Protein AF-A0A9X9PYX2-F1 (afdb_monomer_lite)

pLDDT: mean 95.22, std 3.31, range [71.56, 97.75]

Radius of gyration: 16.14 Å; chains: 1; bounding box: 37×25×52 Å

Sequence (101 aa):
MVEKRMLMKFLTFCMEYEKHPDQYKAYEEITFSEYLKTQKLTPSLQYFVLHSIAMTSEKASNTIDGLKATKNFLHCLGRYGNTPFLFPLYGQGELPQCFCR

InterPro domains:
  IPR001738 Rab protein geranylgeranyltransferase component A [PR00893] (6-24)
  IPR001738 Rab protein geranylgeranyltransferase component A [PR00893] 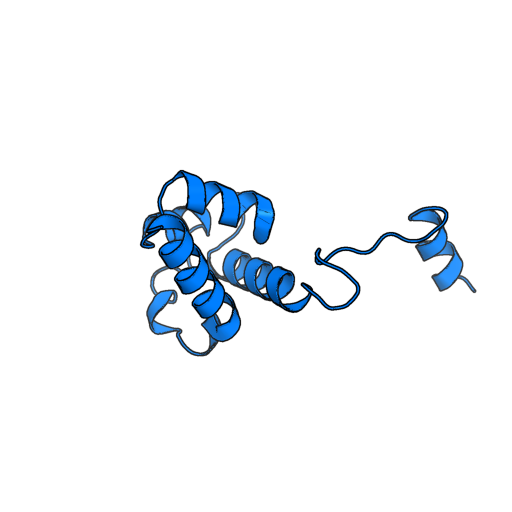(63-79)
  IPR018203 GDP dissociation inhibitor [PF00996] (1-101)
  IPR018203 GDP dissociation inhibitor [PR00891] (3-18)
  IPR018203 GDP dissociation inhibitor [PR00891] (73-90)
  IPR018203 GDP dissociation inhibitor [PR00891] (91-101)
  IPR018203 GDP dissociation inhibitor [PTHR11787] (1-101)
  IPR036188 FAD/NAD(P)-binding domain superfamily [SSF51905] (1-101)

Secondary structure (DSSP, 8-state):
-HHHHHHHHHHHHHHTGGG-GGGTGGGTTSBHHHHHHHSS--HHHHHHIIIIII---TTT-BHHHHHHHHHHHHHHTTSSSSSS----TT-TTHHHHHHH-

Organism: Gulo gulo (NCBI:txid48420)

Foldseek 3Di:
DVQVVQLVVVLVCLLVVVVPCVLPVVQQPDFLLVSLVVGPHDPVSSVCLPCVQLVDDRHPHGNVSSSVSNNLQVVQAPPVDRGSDDADVVGPVVVVVVVVD

Structure (mmCIF, N/CA/C/O backbone):
data_AF-A0A9X9PYX2-F1
#
_entry.id   AF-A0A9X9PYX2-F1
#
loop_
_atom_site.group_PDB
_atom_site.id
_atom_site.type_symbol
_atom_site.label_atom_id
_atom_site.label_alt_id
_atom_site.label_comp_id
_atom_site.label_asym_id
_atom_site.label_entity_id
_atom_site.label_seq_id
_atom_site.pdbx_PDB_ins_code
_atom_site.Cartn_x
_atom_site.Cartn_y
_atom_site.Cartn_z
_atom_site.occupancy
_atom_site.B_iso_or_equiv
_atom_site.auth_seq_id
_atom_site.auth_comp_id
_atom_site.auth_asym_id
_atom_site.auth_atom_id
_atom_site.pdbx_PDB_model_num
ATOM 1 N N . MET A 1 1 ? 7.089 -6.573 19.186 1.00 71.56 1 MET A N 1
ATOM 2 C CA . MET A 1 1 ? 6.337 -7.811 18.835 1.00 71.56 1 MET A CA 1
ATOM 3 C C . MET A 1 1 ? 4.850 -7.585 18.546 1.00 71.56 1 MET A C 1
ATOM 5 O O . MET A 1 1 ? 4.315 -8.328 17.731 1.00 71.56 1 MET A O 1
ATOM 9 N N . VAL A 1 2 ? 4.173 -6.635 19.206 1.00 90.00 2 VAL A N 1
ATOM 10 C CA . VAL A 1 2 ? 2.721 -6.408 19.041 1.00 90.00 2 VAL A CA 1
ATOM 11 C C . VAL A 1 2 ? 2.389 -5.745 17.701 1.00 90.00 2 VAL A C 1
ATOM 13 O O . VAL A 1 2 ? 1.586 -6.287 16.950 1.00 90.00 2 VAL A O 1
ATOM 16 N N . GLU A 1 3 ? 3.080 -4.660 17.341 1.00 90.56 3 GLU A N 1
ATOM 17 C CA . GLU A 1 3 ? 2.844 -3.942 16.077 1.00 90.56 3 GLU A CA 1
ATOM 18 C C . GLU A 1 3 ? 3.041 -4.823 14.836 1.00 90.56 3 GLU A C 1
ATOM 20 O O . GLU A 1 3 ? 2.209 -4.822 13.937 1.00 90.56 3 GLU A O 1
ATOM 25 N N . LYS A 1 4 ? 4.075 -5.677 14.822 1.00 92.31 4 LYS A N 1
ATOM 26 C CA . LYS A 1 4 ? 4.285 -6.651 13.736 1.00 92.31 4 LYS A CA 1
ATOM 27 C C . LYS A 1 4 ? 3.086 -7.593 13.568 1.00 92.31 4 LYS A C 1
ATOM 29 O O . LYS A 1 4 ? 2.700 -7.894 12.446 1.00 92.31 4 LYS A O 1
ATOM 34 N N . ARG A 1 5 ? 2.485 -8.057 14.671 1.00 94.25 5 ARG A N 1
ATOM 35 C CA . ARG A 1 5 ? 1.291 -8.918 14.626 1.00 94.25 5 ARG A CA 1
ATOM 36 C C . ARG A 1 5 ? 0.061 -8.155 14.137 1.00 94.25 5 ARG A C 1
ATOM 38 O O . ARG A 1 5 ? -0.705 -8.711 13.360 1.00 94.25 5 ARG A O 1
ATOM 45 N N . MET A 1 6 ? -0.109 -6.903 14.566 1.00 95.12 6 MET A N 1
ATOM 46 C CA . MET A 1 6 ? -1.190 -6.024 14.101 1.00 95.12 6 MET A CA 1
ATOM 47 C C . MET A 1 6 ? -1.102 -5.795 12.593 1.00 95.12 6 MET A C 1
ATOM 49 O O . MET A 1 6 ? -2.084 -6.013 11.889 1.00 95.12 6 MET A O 1
ATOM 53 N N . LEU A 1 7 ? 0.092 -5.446 12.105 1.00 95.88 7 LEU A N 1
ATOM 54 C CA . LEU A 1 7 ? 0.345 -5.237 10.687 1.00 95.88 7 LEU A CA 1
ATOM 55 C C . LEU A 1 7 ? 0.061 -6.506 9.886 1.00 95.88 7 LEU A C 1
ATOM 57 O O . LEU A 1 7 ? -0.749 -6.466 8.971 1.00 95.88 7 LEU A O 1
ATOM 61 N N . MET A 1 8 ? 0.659 -7.645 10.256 1.00 96.31 8 MET A N 1
ATOM 62 C CA . MET A 1 8 ? 0.434 -8.895 9.523 1.00 96.31 8 MET A CA 1
ATOM 63 C C . MET A 1 8 ? -1.043 -9.290 9.503 1.00 96.31 8 MET A C 1
ATOM 65 O O . MET A 1 8 ? -1.545 -9.667 8.453 1.00 96.31 8 MET A O 1
ATOM 69 N N . LYS A 1 9 ? -1.762 -9.137 10.624 1.00 96.31 9 LYS A N 1
ATOM 70 C CA . LYS A 1 9 ? -3.204 -9.404 10.680 1.00 96.31 9 LYS A CA 1
ATOM 71 C C . LYS A 1 9 ? -3.984 -8.518 9.705 1.00 96.31 9 LYS A C 1
ATOM 73 O O . LYS A 1 9 ? -4.860 -9.019 9.007 1.00 96.31 9 LYS A O 1
ATOM 78 N N . PHE A 1 10 ? -3.671 -7.224 9.665 1.00 97.25 10 PHE A N 1
ATOM 79 C CA . PHE A 1 10 ? -4.331 -6.286 8.763 1.00 97.25 10 PHE A CA 1
ATOM 80 C C . PHE A 1 10 ? -4.006 -6.581 7.291 1.00 97.25 10 PHE A C 1
ATOM 82 O O . PHE A 1 10 ? -4.915 -6.642 6.475 1.00 97.25 10 PHE A O 1
ATOM 89 N N . LEU A 1 11 ? -2.742 -6.857 6.953 1.00 96.88 11 LEU A N 1
ATOM 90 C CA . LEU A 1 11 ? -2.341 -7.189 5.580 1.00 96.88 11 LEU A CA 1
ATOM 91 C C . LEU A 1 11 ? -2.968 -8.502 5.089 1.00 96.88 11 LEU A C 1
ATOM 93 O O . LEU A 1 11 ? -3.402 -8.573 3.940 1.00 96.88 11 LEU A O 1
ATOM 97 N N . THR A 1 12 ? -3.072 -9.522 5.949 1.00 96.38 12 THR A N 1
ATOM 98 C CA . THR A 1 12 ? -3.800 -10.759 5.622 1.00 96.38 12 THR A CA 1
ATOM 99 C C . THR A 1 12 ? -5.272 -10.470 5.336 1.00 96.38 12 THR A C 1
ATOM 101 O O . THR A 1 12 ? -5.804 -10.978 4.355 1.00 96.38 12 THR A O 1
ATOM 104 N N . PHE A 1 13 ? -5.913 -9.610 6.135 1.00 97.00 13 PHE A N 1
ATOM 105 C CA . PHE A 1 13 ? -7.269 -9.147 5.842 1.00 97.00 13 PHE A CA 1
ATOM 106 C C . PHE A 1 13 ? -7.340 -8.423 4.489 1.00 97.00 13 PHE A C 1
ATOM 108 O O . PHE A 1 13 ? -8.193 -8.761 3.677 1.00 97.00 13 PHE A O 1
ATOM 115 N N . CYS A 1 14 ? -6.426 -7.492 4.194 1.00 97.19 14 CYS A N 1
ATOM 116 C CA . CYS A 1 14 ? -6.425 -6.757 2.925 1.00 97.19 14 CYS A CA 1
ATOM 117 C C . CYS A 1 14 ? -6.284 -7.665 1.695 1.00 97.19 14 CYS A C 1
ATOM 119 O O . CYS A 1 14 ? -6.871 -7.367 0.659 1.00 97.19 14 CYS A O 1
ATOM 121 N N . MET A 1 15 ? -5.551 -8.779 1.789 1.00 96.38 15 MET A N 1
ATOM 122 C CA . MET A 1 15 ? -5.454 -9.751 0.688 1.00 96.38 15 MET A CA 1
ATOM 123 C C . MET A 1 15 ? -6.806 -10.378 0.327 1.00 96.38 15 MET A C 1
ATOM 125 O O . MET A 1 15 ? -7.052 -10.694 -0.838 1.00 96.38 15 MET A O 1
ATOM 129 N N . GLU A 1 16 ? -7.692 -10.523 1.311 1.00 96.12 16 GLU A N 1
ATOM 130 C CA . GLU A 1 16 ? -8.979 -11.208 1.185 1.00 96.12 16 GLU A CA 1
ATOM 131 C C . GLU A 1 16 ? -10.171 -10.315 1.561 1.00 96.12 16 GLU A C 1
ATOM 133 O O . GLU A 1 16 ? -11.238 -10.829 1.888 1.00 96.12 16 GLU A O 1
ATOM 138 N N . TYR A 1 17 ? -10.018 -8.985 1.502 1.00 96.56 17 TYR A N 1
ATOM 139 C CA . TYR A 1 17 ? -11.008 -8.048 2.053 1.00 96.56 17 TYR A CA 1
ATOM 140 C C . TYR A 1 17 ? -12.408 -8.252 1.451 1.00 96.56 17 TYR A C 1
ATOM 142 O O . TYR A 1 17 ? -13.396 -8.203 2.172 1.00 96.56 17 TYR A O 1
ATOM 150 N N . GLU A 1 18 ? -12.496 -8.602 0.164 1.00 95.31 18 GLU A N 1
ATOM 151 C CA . GLU A 1 18 ? -13.744 -8.922 -0.551 1.00 95.31 18 GLU A CA 1
ATOM 152 C C . GLU A 1 18 ? -14.548 -10.072 0.087 1.00 95.31 18 GLU A C 1
ATOM 154 O O . GLU A 1 18 ? -15.772 -10.106 -0.032 1.00 95.31 18 GLU A O 1
ATOM 159 N N . LYS A 1 19 ? -13.883 -11.004 0.788 1.00 96.06 19 LYS A N 1
ATOM 160 C CA . LYS A 1 19 ? -14.529 -12.107 1.522 1.00 96.06 19 LYS A CA 1
ATOM 161 C C . LYS A 1 19 ? -15.077 -11.675 2.887 1.00 96.06 19 LYS A C 1
ATOM 163 O O . LYS A 1 19 ? -15.829 -12.431 3.497 1.00 96.06 19 LYS A O 1
ATOM 168 N N . HIS A 1 20 ? -14.734 -10.471 3.350 1.00 94.56 20 HIS A N 1
ATOM 169 C CA . HIS A 1 20 ? -15.109 -9.930 4.658 1.00 94.56 20 HIS A CA 1
ATOM 170 C C . HIS A 1 20 ? -15.776 -8.547 4.564 1.00 94.56 20 HIS A C 1
ATOM 172 O O . HIS A 1 20 ? -15.259 -7.566 5.116 1.00 94.56 20 HIS A O 1
ATOM 178 N N . PRO A 1 21 ? -16.932 -8.423 3.878 1.00 94.56 21 PRO A N 1
ATOM 179 C CA . PRO A 1 21 ? -17.589 -7.131 3.716 1.00 94.56 21 PRO A CA 1
ATOM 180 C C . PRO A 1 21 ? -18.055 -6.517 5.041 1.00 94.56 21 PRO A C 1
ATOM 182 O O . PRO A 1 21 ? -18.129 -5.301 5.172 1.00 94.56 21 PRO A O 1
ATOM 185 N N . ASP A 1 22 ? -18.331 -7.349 6.042 1.00 94.00 22 ASP A N 1
ATOM 186 C CA . ASP A 1 22 ? -18.705 -6.956 7.402 1.00 94.00 22 ASP A CA 1
ATOM 187 C C . ASP A 1 22 ? -17.666 -6.051 8.089 1.00 94.00 22 ASP A C 1
ATOM 189 O O . ASP A 1 22 ? -18.027 -5.261 8.958 1.00 94.00 22 ASP A O 1
ATOM 193 N N . GLN A 1 23 ? -16.396 -6.108 7.673 1.00 92.12 23 GLN A N 1
ATOM 194 C CA . GLN A 1 23 ? -15.310 -5.356 8.312 1.00 92.12 23 GLN A CA 1
ATOM 195 C C . GLN A 1 23 ? -15.102 -3.941 7.757 1.00 92.12 23 GLN A C 1
ATOM 197 O O . GLN A 1 23 ? -14.444 -3.129 8.411 1.00 92.12 23 GLN A O 1
ATOM 202 N N . TYR A 1 24 ? -15.616 -3.634 6.562 1.00 94.50 24 TYR A N 1
ATOM 203 C CA . TYR A 1 24 ? -15.389 -2.332 5.918 1.00 94.50 24 TYR A CA 1
ATOM 204 C C . TYR A 1 24 ? -16.640 -1.691 5.308 1.00 94.50 24 TYR A C 1
ATOM 206 O O . TYR A 1 24 ? -16.618 -0.483 5.090 1.00 94.50 24 TYR A O 1
ATOM 214 N N . LYS A 1 25 ? -17.742 -2.430 5.093 1.00 93.50 25 LYS A N 1
ATOM 215 C CA . LYS A 1 25 ? -18.974 -1.891 4.479 1.00 93.50 25 LYS A CA 1
ATOM 216 C C . LYS A 1 25 ? -19.534 -0.661 5.189 1.00 93.50 25 LYS A C 1
ATOM 218 O O . LYS A 1 25 ? -20.019 0.256 4.543 1.00 93.50 25 LYS A O 1
ATOM 223 N N . ALA A 1 26 ? -19.443 -0.615 6.518 1.00 94.44 26 ALA A N 1
ATOM 224 C CA . ALA A 1 26 ? -19.899 0.533 7.308 1.00 94.44 26 ALA A CA 1
ATOM 225 C C . ALA A 1 26 ? -19.068 1.814 7.078 1.00 94.44 26 ALA A C 1
ATOM 227 O O . ALA A 1 26 ? -19.448 2.885 7.541 1.00 94.44 26 ALA A O 1
ATOM 228 N N . TYR A 1 27 ? -17.933 1.698 6.388 1.00 94.56 27 TYR A N 1
ATOM 229 C CA . TYR A 1 27 ? -16.929 2.738 6.202 1.00 94.56 27 TYR A CA 1
ATOM 230 C C . TYR A 1 27 ? -16.646 3.020 4.716 1.00 94.56 27 TYR A C 1
ATOM 232 O O . TYR A 1 27 ? -15.630 3.632 4.397 1.00 94.56 27 TYR A O 1
ATOM 240 N N . GLU A 1 28 ? -17.498 2.571 3.788 1.00 91.94 28 GLU A N 1
ATOM 241 C CA . GLU A 1 28 ? -17.268 2.763 2.344 1.00 91.94 28 GLU A CA 1
ATOM 242 C C . GLU A 1 28 ? -17.222 4.245 1.947 1.00 91.94 28 GLU A C 1
ATOM 244 O O . G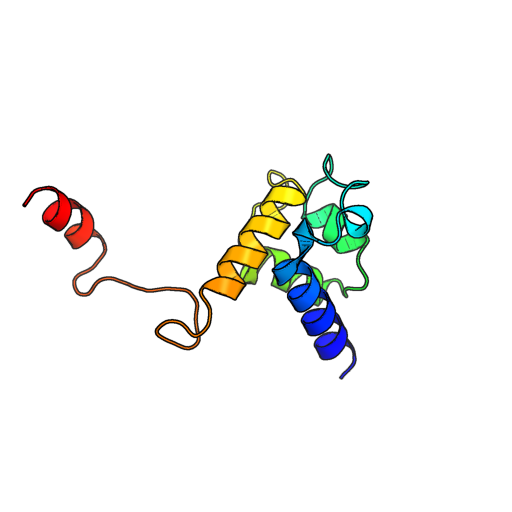LU A 1 28 ? -16.367 4.636 1.156 1.00 91.94 28 GLU A O 1
ATOM 249 N N . GLU A 1 29 ? -18.068 5.066 2.569 1.00 89.94 29 GLU A N 1
ATOM 250 C CA . GLU A 1 29 ? -18.217 6.497 2.267 1.00 89.94 29 GLU A CA 1
ATOM 251 C C . GLU A 1 29 ? -17.174 7.399 2.950 1.00 89.94 29 GLU A C 1
ATOM 253 O O . GLU A 1 29 ? -17.152 8.606 2.713 1.00 89.94 29 GLU A O 1
ATOM 258 N N . ILE A 1 30 ? -16.317 6.844 3.814 1.00 95.19 30 ILE A N 1
ATOM 259 C CA . ILE A 1 30 ? -15.258 7.612 4.484 1.00 95.19 30 ILE A CA 1
ATOM 260 C C . ILE A 1 30 ? -13.908 7.420 3.797 1.00 95.19 30 ILE A C 1
ATOM 262 O O . ILE A 1 30 ? -13.704 6.524 2.970 1.00 95.19 30 ILE A O 1
ATOM 266 N N . THR A 1 31 ? -12.954 8.276 4.155 1.00 97.00 31 THR A N 1
ATOM 267 C CA . THR A 1 31 ? -11.595 8.175 3.621 1.00 97.00 31 THR A CA 1
ATOM 268 C C . THR A 1 31 ? -10.878 6.939 4.159 1.00 97.00 31 THR A C 1
ATOM 270 O O . THR A 1 31 ? -11.087 6.514 5.299 1.00 97.00 31 THR A O 1
ATOM 273 N N . PHE A 1 32 ? -9.945 6.394 3.375 1.00 97.19 32 PHE A N 1
ATOM 274 C CA . PHE A 1 32 ? -9.126 5.270 3.832 1.00 97.19 32 PHE A CA 1
ATOM 275 C C . PHE A 1 32 ? -8.309 5.621 5.086 1.00 97.19 32 PHE A C 1
ATOM 277 O O . PHE A 1 32 ? -8.133 4.778 5.961 1.00 97.19 32 PHE A O 1
ATOM 284 N N . SER A 1 33 ? -7.865 6.876 5.222 1.00 96.44 33 SER A N 1
ATOM 285 C CA . SER A 1 33 ? -7.186 7.364 6.432 1.00 96.44 33 SER A CA 1
ATOM 286 C C . SER A 1 33 ? -8.073 7.267 7.673 1.00 96.44 33 SER A C 1
ATOM 288 O O . SER A 1 33 ? -7.640 6.776 8.716 1.00 96.44 33 SER A O 1
ATOM 290 N N . GLU A 1 34 ? -9.333 7.690 7.569 1.00 96.25 34 GLU A N 1
ATOM 291 C CA . GLU A 1 34 ? -10.294 7.586 8.669 1.00 96.25 34 GLU A CA 1
ATOM 292 C C . GLU A 1 34 ? -10.639 6.132 8.980 1.00 96.25 34 GLU A C 1
ATOM 294 O O . GLU A 1 34 ? -10.683 5.758 10.151 1.00 96.25 34 GLU A O 1
ATOM 299 N N . TYR A 1 35 ? -10.784 5.287 7.958 1.00 96.88 35 TYR A N 1
ATOM 300 C CA . TYR A 1 35 ? -10.961 3.852 8.153 1.00 96.88 35 TYR A CA 1
ATOM 301 C C . TYR A 1 35 ? -9.781 3.224 8.904 1.00 96.88 35 TYR A C 1
ATOM 303 O O . TYR A 1 35 ? -9.988 2.488 9.865 1.00 96.88 35 TYR A O 1
ATOM 311 N N . LEU A 1 36 ? -8.534 3.551 8.553 1.00 96.56 36 LEU A N 1
ATOM 312 C CA . LEU A 1 36 ? -7.357 3.029 9.256 1.00 96.56 36 LEU A CA 1
ATOM 313 C C . LEU A 1 36 ? -7.332 3.419 10.743 1.00 96.56 36 LEU A C 1
ATOM 315 O O . LEU A 1 36 ? -6.822 2.647 11.558 1.00 96.56 36 LEU A O 1
ATOM 319 N N . LYS A 1 37 ? -7.920 4.566 11.112 1.00 95.81 37 LYS A N 1
ATOM 320 C CA . LYS A 1 37 ? -8.061 5.001 12.513 1.00 95.81 37 LYS A CA 1
ATOM 321 C C . LYS A 1 37 ? -9.074 4.167 13.300 1.00 95.81 37 LYS A C 1
ATOM 323 O O . LYS A 1 37 ? -8.938 4.070 14.518 1.00 95.81 37 LYS A O 1
ATOM 328 N N . THR A 1 38 ? -10.060 3.549 12.642 1.00 94.94 38 THR A N 1
ATOM 329 C CA . THR A 1 38 ? -11.010 2.626 13.298 1.00 94.94 38 THR A CA 1
ATOM 330 C C . THR A 1 38 ? -10.428 1.223 13.484 1.00 94.94 38 THR A C 1
ATOM 332 O O . THR A 1 38 ? -10.929 0.435 14.288 1.00 94.94 38 THR A O 1
ATOM 335 N N . GLN A 1 39 ? -9.337 0.910 12.780 1.00 94.50 39 GLN A N 1
ATOM 336 C CA . GLN A 1 39 ? -8.651 -0.372 12.875 1.00 94.50 39 GLN A CA 1
ATOM 337 C C . GLN A 1 39 ? -7.728 -0.457 14.092 1.00 94.50 39 GLN A C 1
ATOM 339 O O . GLN A 1 39 ? -7.271 0.535 14.658 1.00 94.50 39 GLN A O 1
ATOM 344 N N . LYS A 1 40 ? -7.388 -1.692 14.483 1.00 93.19 40 LYS A N 1
ATOM 345 C CA . LYS A 1 40 ? -6.446 -1.981 15.581 1.00 93.19 40 LYS A CA 1
ATOM 346 C C . LYS A 1 40 ? -4.986 -1.770 15.150 1.00 93.19 40 LYS A C 1
ATOM 348 O O . LYS A 1 40 ? -4.180 -2.699 15.215 1.00 93.19 40 LYS A O 1
ATOM 353 N N . LEU A 1 41 ? -4.667 -0.562 14.692 1.00 95.50 41 LEU A N 1
ATOM 354 C CA . LEU A 1 41 ? -3.350 -0.132 14.222 1.00 95.50 41 LEU A CA 1
ATOM 355 C C . LEU A 1 41 ? -2.877 1.082 15.028 1.00 95.50 41 LEU A C 1
ATOM 357 O O . LEU A 1 41 ? -3.670 1.962 15.355 1.00 95.50 41 LEU A O 1
ATOM 361 N N . THR A 1 42 ? -1.580 1.149 15.327 1.00 96.50 42 THR A N 1
ATOM 362 C CA . THR A 1 42 ? -0.973 2.351 15.915 1.00 96.50 42 THR A CA 1
ATOM 363 C C . THR A 1 42 ? -0.853 3.455 14.857 1.00 96.50 42 THR A C 1
ATOM 365 O O . THR A 1 42 ? -0.781 3.134 13.669 1.00 96.50 42 THR A O 1
ATOM 368 N N . PRO A 1 43 ? -0.777 4.746 15.236 1.00 96.31 43 PRO A N 1
ATOM 369 C CA . PRO A 1 43 ? -0.641 5.843 14.269 1.00 96.31 43 PRO A CA 1
ATOM 370 C C . PRO A 1 43 ? 0.543 5.670 13.304 1.00 96.31 43 PRO A C 1
ATOM 372 O O . PRO A 1 43 ? 0.434 5.973 12.121 1.00 96.31 43 PRO A O 1
ATOM 375 N N . SER A 1 44 ? 1.651 5.099 13.791 1.00 96.12 44 SER A N 1
ATOM 376 C CA . SER A 1 44 ? 2.816 4.749 12.970 1.00 96.12 44 SER A CA 1
ATOM 377 C C . SER A 1 44 ? 2.472 3.712 11.893 1.00 96.12 44 SER A C 1
ATOM 379 O O . SER A 1 44 ? 2.772 3.902 10.716 1.00 96.12 44 SER A O 1
ATOM 381 N N . LEU A 1 45 ? 1.770 2.632 12.257 1.00 97.00 45 LEU A N 1
ATOM 382 C CA . LEU A 1 45 ? 1.348 1.614 11.292 1.00 97.00 45 LEU A CA 1
ATOM 383 C C . LEU A 1 45 ? 0.322 2.146 10.290 1.00 97.00 45 LEU A C 1
ATOM 385 O O . LEU A 1 45 ? 0.404 1.802 9.115 1.00 97.00 45 LEU A O 1
ATOM 389 N N . GLN A 1 46 ? -0.617 2.985 10.736 1.00 96.81 46 GLN A N 1
ATOM 390 C CA . GLN A 1 46 ? -1.581 3.640 9.847 1.00 96.81 46 GLN A CA 1
ATOM 391 C C . GLN A 1 46 ? -0.845 4.467 8.783 1.00 96.81 46 GLN A C 1
ATOM 393 O O . GLN A 1 46 ? -1.126 4.327 7.595 1.00 96.81 46 GLN A O 1
ATOM 398 N N . TYR A 1 47 ? 0.158 5.245 9.204 1.00 96.38 47 TYR A N 1
ATOM 399 C CA . TYR A 1 47 ? 1.009 6.029 8.311 1.00 96.38 47 TYR A CA 1
ATOM 400 C C . TYR A 1 47 ? 1.742 5.149 7.283 1.00 96.38 47 TYR A C 1
ATOM 402 O O . TYR A 1 47 ? 1.687 5.426 6.084 1.00 96.38 47 TYR A O 1
ATOM 410 N N . PHE A 1 48 ? 2.371 4.051 7.718 1.00 96.75 48 PHE A N 1
ATOM 411 C CA . PHE A 1 48 ? 3.055 3.125 6.806 1.00 96.75 48 PHE A CA 1
ATOM 412 C C . PHE A 1 48 ? 2.105 2.463 5.806 1.00 96.75 48 PHE A C 1
ATOM 414 O O . PHE A 1 48 ? 2.417 2.377 4.619 1.00 96.75 48 PHE A O 1
ATOM 421 N N . VAL A 1 49 ? 0.941 2.002 6.263 1.00 97.25 49 VAL A N 1
ATOM 422 C CA . VAL A 1 49 ? -0.055 1.377 5.385 1.00 97.25 49 VAL A CA 1
ATOM 423 C C . VAL A 1 49 ? -0.549 2.377 4.341 1.00 97.25 49 VAL A C 1
ATOM 425 O O . VAL A 1 49 ? -0.569 2.051 3.156 1.00 97.25 49 VAL A O 1
ATOM 428 N N . LEU A 1 50 ? -0.885 3.600 4.755 1.00 97.00 50 LEU A N 1
ATOM 429 C CA . LEU A 1 50 ? -1.406 4.629 3.860 1.00 97.00 50 LEU A CA 1
ATOM 430 C C . LEU A 1 50 ? -0.369 5.070 2.815 1.00 97.00 50 LEU A C 1
ATOM 432 O O . LEU A 1 50 ? -0.667 5.097 1.622 1.00 97.00 50 LEU A O 1
ATOM 436 N N . HIS A 1 51 ? 0.850 5.398 3.249 1.00 96.81 51 HIS A N 1
ATOM 437 C CA . HIS A 1 51 ? 1.830 6.062 2.386 1.00 96.81 51 HIS A CA 1
ATOM 438 C C . HIS A 1 51 ? 2.834 5.117 1.728 1.00 96.81 51 HIS A C 1
ATOM 440 O O . HIS A 1 51 ? 3.289 5.409 0.627 1.00 96.81 51 HIS A O 1
ATOM 446 N N . SER A 1 52 ? 3.195 4.004 2.370 1.00 96.38 52 SER A N 1
ATOM 447 C CA . SER A 1 52 ? 4.218 3.086 1.847 1.00 96.38 52 SER A CA 1
ATOM 448 C C . SER A 1 52 ? 3.638 1.871 1.128 1.00 96.38 52 SER A C 1
ATOM 450 O O . SER A 1 52 ? 4.327 1.296 0.291 1.00 96.38 52 SER A O 1
ATOM 452 N N . ILE A 1 53 ? 2.403 1.469 1.450 1.00 96.75 53 ILE A N 1
ATOM 453 C CA . ILE A 1 53 ? 1.765 0.280 0.862 1.00 96.75 53 ILE A CA 1
ATOM 454 C C . ILE A 1 53 ? 0.659 0.687 -0.113 1.00 96.75 53 ILE A C 1
ATOM 456 O O . ILE A 1 53 ? 0.749 0.387 -1.300 1.00 96.75 53 ILE A O 1
ATOM 460 N N . ALA A 1 54 ? -0.371 1.387 0.366 1.00 96.81 54 ALA A N 1
ATOM 461 C CA . ALA A 1 54 ? -1.478 1.822 -0.482 1.00 96.81 54 ALA A CA 1
ATOM 462 C C . ALA A 1 54 ? -1.053 2.941 -1.449 1.00 96.81 54 ALA A C 1
ATOM 464 O O . ALA A 1 54 ? -1.512 2.967 -2.586 1.00 96.81 54 ALA A O 1
ATOM 465 N N . MET A 1 55 ? -0.160 3.841 -1.012 1.00 95.50 55 MET A N 1
ATOM 466 C CA . MET A 1 55 ? 0.294 5.016 -1.776 1.00 95.50 55 MET A CA 1
ATOM 467 C C . MET A 1 55 ? -0.881 5.872 -2.285 1.00 95.50 55 MET A C 1
ATOM 469 O O . MET A 1 55 ? -0.866 6.390 -3.401 1.00 95.50 55 MET A O 1
ATOM 473 N N . THR A 1 56 ? -1.917 6.011 -1.456 1.00 93.38 56 THR A N 1
ATOM 474 C CA . THR A 1 56 ? -3.146 6.752 -1.768 1.00 93.38 56 THR A CA 1
ATOM 475 C C . THR A 1 56 ? -3.186 8.112 -1.071 1.00 93.38 56 THR A C 1
ATOM 477 O O . THR A 1 56 ? -2.553 8.315 -0.034 1.00 93.38 56 THR A O 1
ATOM 480 N N . SER A 1 57 ? -3.966 9.051 -1.613 1.00 89.81 57 SER A N 1
ATOM 481 C CA . SER A 1 57 ? -4.149 10.375 -1.007 1.00 89.81 57 SER A CA 1
ATOM 482 C C . SER A 1 57 ? -5.042 10.297 0.230 1.00 89.81 57 SER A C 1
ATOM 484 O O . SER A 1 57 ? -6.134 9.736 0.174 1.00 89.81 57 SER A O 1
ATOM 486 N N . GLU A 1 58 ? -4.613 10.928 1.327 1.00 86.62 58 GLU A N 1
ATOM 487 C CA . GLU A 1 58 ? -5.338 10.921 2.604 1.00 86.62 58 GLU A CA 1
ATOM 488 C C . GLU A 1 58 ? -6.765 11.481 2.488 1.00 86.62 58 GLU A C 1
ATOM 490 O O . GLU A 1 58 ? -7.677 10.989 3.143 1.00 86.62 58 GLU A O 1
ATOM 495 N N . LYS A 1 59 ? -6.957 12.502 1.642 1.00 86.19 59 LYS A N 1
ATOM 496 C CA . LYS A 1 59 ? -8.218 13.256 1.540 1.00 86.19 59 LYS A CA 1
ATOM 497 C C . LYS A 1 59 ? -9.112 12.838 0.377 1.00 86.19 59 LYS A C 1
ATOM 499 O O . LYS A 1 59 ? -10.272 13.228 0.355 1.00 86.19 59 LYS A O 1
ATOM 504 N N . ALA A 1 60 ? -8.568 12.129 -0.611 1.00 87.19 60 ALA A N 1
ATOM 505 C CA . ALA A 1 60 ? -9.277 11.853 -1.863 1.00 87.19 60 ALA A CA 1
ATOM 506 C C . ALA A 1 60 ? -9.650 10.378 -2.042 1.00 87.19 60 ALA A C 1
ATOM 508 O O . ALA A 1 60 ? -10.565 10.079 -2.802 1.00 87.19 60 ALA A O 1
ATOM 509 N N . SER A 1 61 ? -8.952 9.458 -1.375 1.00 92.44 61 SER A N 1
ATOM 510 C CA . SER A 1 61 ? -9.187 8.025 -1.545 1.00 92.44 61 SER A CA 1
ATOM 511 C C . SER A 1 61 ? -10.174 7.507 -0.506 1.00 92.44 61 SER A C 1
ATOM 513 O O . SER A 1 61 ? -9.933 7.611 0.702 1.00 92.44 61 SER A O 1
ATOM 515 N N . ASN A 1 62 ? -11.276 6.926 -0.981 1.00 95.25 62 ASN A N 1
ATOM 516 C CA . ASN A 1 62 ? -12.233 6.230 -0.124 1.00 95.25 62 ASN A CA 1
ATOM 517 C C . ASN A 1 62 ? -11.635 4.911 0.407 1.00 95.25 62 ASN A C 1
ATOM 519 O O . ASN A 1 62 ? -10.581 4.445 -0.044 1.00 95.25 62 ASN A O 1
ATOM 523 N N . THR A 1 63 ? -12.311 4.300 1.377 1.00 96.38 63 THR A N 1
ATOM 524 C CA . THR A 1 63 ? -11.870 3.045 2.004 1.00 96.38 63 THR A CA 1
ATOM 525 C C . THR A 1 63 ? -11.627 1.920 1.000 1.00 96.38 63 THR A C 1
ATOM 527 O O . THR A 1 63 ? -10.624 1.209 1.102 1.00 96.38 63 THR A O 1
ATOM 530 N N . ILE A 1 64 ? -12.512 1.762 0.012 1.00 96.25 64 ILE A N 1
ATOM 531 C CA . ILE A 1 64 ? -12.410 0.691 -0.986 1.00 96.25 64 ILE A CA 1
ATOM 532 C C . ILE A 1 64 ? -11.170 0.886 -1.866 1.00 96.25 64 ILE A C 1
ATOM 534 O O . ILE A 1 64 ? -10.463 -0.082 -2.146 1.00 96.25 64 ILE A O 1
ATOM 538 N N . ASP A 1 65 ? -10.874 2.118 -2.272 1.00 95.81 65 ASP A N 1
ATOM 539 C CA . ASP A 1 65 ? -9.704 2.438 -3.090 1.00 95.81 65 ASP A CA 1
ATOM 540 C C . ASP A 1 65 ? -8.406 2.102 -2.352 1.00 95.81 65 ASP A C 1
ATOM 542 O O . ASP A 1 65 ? -7.512 1.471 -2.919 1.00 95.81 65 ASP A O 1
ATOM 546 N N . GLY A 1 66 ? -8.328 2.441 -1.062 1.00 96.69 66 GLY A N 1
ATOM 547 C CA . GLY A 1 66 ? -7.182 2.098 -0.222 1.00 96.69 66 GLY A CA 1
ATOM 548 C C . GLY A 1 66 ? -7.001 0.590 -0.027 1.00 96.69 66 GLY A C 1
ATOM 549 O O . GLY A 1 66 ? -5.880 0.080 -0.131 1.00 96.69 66 GLY A O 1
ATOM 550 N N . LEU A 1 67 ? -8.094 -0.153 0.183 1.00 97.31 67 LEU A N 1
ATOM 551 C CA . LEU A 1 67 ? -8.062 -1.617 0.285 1.00 97.31 67 LEU A CA 1
ATOM 552 C C . LEU A 1 67 ? -7.630 -2.274 -1.033 1.00 97.31 67 LEU A C 1
ATOM 554 O O . LEU A 1 67 ? -6.768 -3.156 -1.021 1.00 97.31 67 LEU A O 1
ATOM 558 N N . LYS A 1 68 ? -8.152 -1.806 -2.174 1.00 97.06 68 LYS A N 1
ATOM 559 C CA . LYS A 1 68 ? -7.749 -2.272 -3.511 1.00 97.06 68 LYS A CA 1
ATOM 560 C C . LYS A 1 68 ? -6.271 -2.014 -3.784 1.00 97.06 68 LYS A C 1
ATOM 562 O O . LYS A 1 68 ? -5.572 -2.927 -4.224 1.00 97.06 68 LYS A O 1
ATOM 567 N N . ALA A 1 69 ? -5.785 -0.805 -3.499 1.00 97.12 69 ALA A N 1
ATOM 568 C CA . ALA A 1 69 ? -4.381 -0.449 -3.687 1.00 97.12 69 ALA A CA 1
ATOM 569 C C . ALA A 1 69 ? -3.460 -1.308 -2.806 1.00 97.12 69 ALA A C 1
ATOM 571 O O . ALA A 1 69 ? -2.481 -1.871 -3.297 1.00 97.12 69 ALA A O 1
ATOM 572 N N . THR A 1 70 ? -3.835 -1.501 -1.536 1.00 97.56 70 THR A N 1
ATOM 573 C CA . THR A 1 70 ? -3.107 -2.365 -0.593 1.00 97.56 70 THR A CA 1
ATOM 574 C C . THR A 1 70 ? -3.052 -3.813 -1.089 1.00 97.56 70 THR A C 1
ATOM 576 O O . THR A 1 70 ? -1.978 -4.412 -1.123 1.00 97.56 70 THR A O 1
ATOM 579 N N . LYS A 1 71 ? -4.186 -4.377 -1.530 1.00 97.75 71 LYS A N 1
ATOM 580 C CA . LYS A 1 71 ? -4.253 -5.732 -2.102 1.00 97.75 71 LYS A CA 1
ATOM 581 C C . LYS A 1 71 ? -3.365 -5.868 -3.339 1.00 97.75 71 LYS A C 1
ATOM 583 O O . LYS A 1 71 ? -2.617 -6.836 -3.442 1.00 97.75 71 LYS A O 1
ATOM 588 N N . ASN A 1 72 ? -3.413 -4.902 -4.258 1.00 97.25 72 ASN A N 1
ATOM 589 C CA . ASN A 1 72 ? -2.595 -4.921 -5.472 1.00 97.25 72 ASN A CA 1
ATOM 590 C C . ASN A 1 72 ? -1.093 -4.867 -5.154 1.00 97.25 72 ASN A C 1
ATOM 592 O O . ASN A 1 72 ? -0.319 -5.642 -5.711 1.00 97.25 72 ASN A O 1
ATOM 596 N N . PHE A 1 73 ? -0.686 -4.007 -4.215 1.00 97.75 73 PHE A N 1
ATOM 597 C CA . PHE A 1 73 ? 0.697 -3.950 -3.742 1.00 97.75 73 PHE A CA 1
ATOM 598 C C . PHE A 1 73 ? 1.159 -5.316 -3.221 1.00 97.75 73 PHE A C 1
ATOM 600 O O . PHE A 1 73 ? 2.192 -5.825 -3.654 1.00 97.75 73 PHE A O 1
ATOM 607 N N . LEU A 1 74 ? 0.373 -5.934 -2.332 1.00 96.62 74 LEU A N 1
ATOM 608 C CA . LEU A 1 74 ? 0.703 -7.228 -1.733 1.00 96.62 74 LEU A CA 1
ATOM 609 C C . LEU A 1 74 ? 0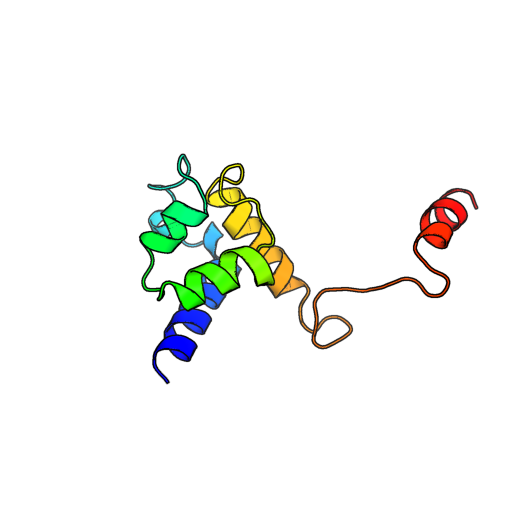.726 -8.368 -2.760 1.00 96.62 74 LEU A C 1
ATOM 611 O O . LEU A 1 74 ? 1.584 -9.240 -2.672 1.00 96.62 74 LEU A O 1
ATOM 615 N N . HIS A 1 75 ? -0.166 -8.343 -3.750 1.00 96.06 75 HIS A N 1
ATOM 616 C CA . HIS A 1 75 ? -0.206 -9.337 -4.823 1.00 96.06 75 HIS A CA 1
ATOM 617 C C . HIS A 1 75 ? 1.029 -9.273 -5.740 1.00 96.06 75 HIS A C 1
ATOM 619 O O . HIS A 1 75 ? 1.460 -10.288 -6.284 1.00 96.06 75 HIS A O 1
ATOM 625 N N . CYS A 1 76 ? 1.613 -8.087 -5.918 1.00 96.38 76 CYS A N 1
ATOM 626 C CA . CYS A 1 76 ? 2.808 -7.898 -6.740 1.00 96.38 76 CYS A CA 1
ATOM 627 C C . CYS A 1 76 ? 4.119 -8.247 -6.012 1.00 96.38 76 CYS A C 1
ATOM 629 O O . CYS A 1 76 ? 5.137 -8.470 -6.674 1.00 96.38 76 CYS A O 1
ATOM 631 N N . LEU A 1 77 ? 4.120 -8.308 -4.675 1.00 94.69 77 LEU A N 1
ATOM 632 C CA . LEU A 1 77 ? 5.309 -8.656 -3.893 1.00 94.69 77 LEU A CA 1
ATOM 633 C C . LEU A 1 77 ? 5.807 -10.067 -4.223 1.00 94.69 77 LEU A C 1
ATOM 635 O O . LEU A 1 77 ? 5.035 -11.018 -4.299 1.00 94.69 77 LEU A O 1
ATOM 639 N N . GLY A 1 78 ? 7.123 -10.219 -4.377 1.00 93.06 78 GLY A N 1
ATOM 640 C CA . GLY A 1 78 ? 7.748 -11.525 -4.596 1.00 93.06 78 GLY A CA 1
ATOM 641 C C . GLY A 1 78 ? 7.706 -12.023 -6.041 1.00 93.06 78 GLY A C 1
ATOM 642 O O . GLY A 1 78 ? 8.348 -13.026 -6.335 1.00 93.06 78 GLY A O 1
ATOM 643 N N . ARG A 1 79 ? 7.004 -11.340 -6.960 1.00 9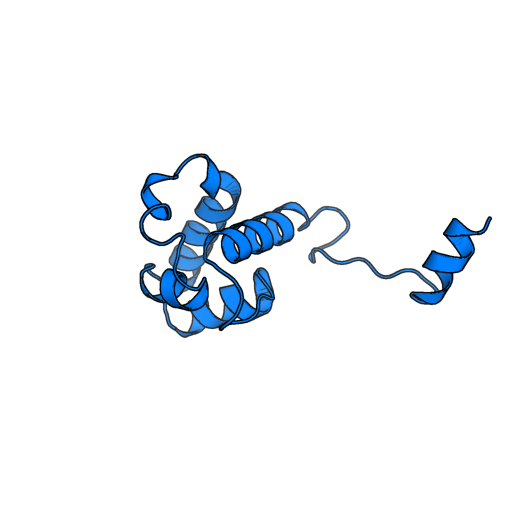5.25 79 ARG A N 1
ATOM 644 C CA . ARG A 1 79 ? 6.847 -11.821 -8.345 1.00 95.25 79 ARG A CA 1
ATOM 645 C C . ARG A 1 79 ? 8.164 -11.851 -9.126 1.00 95.25 79 ARG A C 1
ATOM 647 O O . ARG A 1 79 ? 8.441 -12.827 -9.811 1.00 95.25 79 ARG A O 1
ATOM 654 N N . TYR A 1 80 ? 8.953 -10.782 -9.029 1.00 95.25 80 TYR A N 1
ATOM 655 C CA . TYR A 1 80 ? 10.257 -10.649 -9.702 1.00 95.25 80 TYR A CA 1
ATOM 656 C C . TYR A 1 80 ? 11.374 -10.179 -8.756 1.00 95.25 80 TYR A C 1
ATOM 658 O O . TYR A 1 80 ? 12.523 -10.046 -9.165 1.00 95.25 80 TYR A O 1
ATOM 666 N N . GLY A 1 81 ? 11.040 -9.913 -7.493 1.00 94.62 81 GLY A N 1
ATOM 667 C CA . GLY A 1 81 ? 11.940 -9.354 -6.493 1.00 94.62 81 GLY A CA 1
ATOM 668 C C . GLY A 1 81 ? 11.230 -9.155 -5.157 1.00 94.62 81 GLY A C 1
ATOM 669 O O . GLY A 1 81 ? 10.077 -9.543 -4.979 1.00 94.62 81 GLY A O 1
ATOM 670 N N . ASN A 1 82 ? 11.921 -8.539 -4.203 1.00 94.88 82 ASN A N 1
ATOM 671 C CA . ASN A 1 82 ? 11.399 -8.264 -2.862 1.00 94.88 82 ASN A CA 1
ATOM 672 C C . ASN A 1 82 ? 10.446 -7.053 -2.792 1.00 94.88 82 ASN A C 1
ATOM 674 O O . ASN A 1 82 ? 9.812 -6.851 -1.758 1.00 94.88 82 ASN A O 1
ATOM 678 N N . THR A 1 83 ? 10.334 -6.260 -3.861 1.00 95.31 83 THR A N 1
ATOM 679 C CA . THR A 1 83 ? 9.415 -5.118 -3.984 1.00 95.31 83 THR A CA 1
ATOM 680 C C . THR A 1 83 ? 8.413 -5.357 -5.123 1.00 95.31 83 THR A C 1
ATOM 682 O O . THR A 1 83 ? 8.656 -6.207 -5.982 1.00 95.31 83 THR A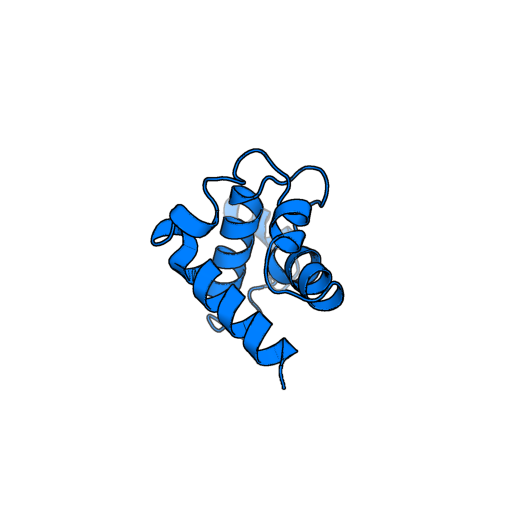 O 1
ATOM 685 N N . PRO A 1 84 ? 7.277 -4.636 -5.160 1.00 96.50 84 PRO A N 1
ATOM 686 C CA . PRO A 1 84 ? 6.248 -4.847 -6.178 1.00 96.50 84 PRO A CA 1
ATOM 687 C C . PRO A 1 84 ? 6.497 -4.060 -7.476 1.00 96.50 84 PRO A C 1
ATOM 689 O O . PRO A 1 84 ? 5.597 -3.958 -8.308 1.00 96.50 84 PRO A O 1
ATOM 692 N N . PHE A 1 85 ? 7.682 -3.470 -7.652 1.00 96.62 85 PHE A N 1
ATOM 693 C CA . PHE A 1 85 ? 7.967 -2.535 -8.738 1.00 96.62 85 PHE A CA 1
ATOM 694 C C . PHE A 1 85 ? 9.006 -3.087 -9.709 1.00 96.62 85 PHE A C 1
ATOM 696 O O . PHE A 1 85 ? 9.926 -3.807 -9.327 1.00 96.62 85 PHE A O 1
ATOM 703 N N . LEU A 1 86 ? 8.876 -2.684 -10.969 1.00 96.62 86 LEU A N 1
ATOM 704 C CA . LEU A 1 86 ? 9.858 -2.905 -12.021 1.00 96.62 86 LEU A CA 1
ATOM 705 C C . LEU A 1 86 ? 10.188 -1.567 -12.673 1.00 96.62 86 LEU A C 1
ATOM 707 O O . LEU A 1 86 ? 9.361 -0.653 -12.688 1.00 96.62 86 LEU A O 1
ATOM 711 N N . PHE A 1 87 ? 11.384 -1.470 -13.241 1.00 97.06 87 PHE A N 1
ATOM 712 C CA . PHE A 1 87 ? 11.803 -0.307 -14.007 1.00 97.06 87 PHE A CA 1
ATOM 713 C C . PHE A 1 87 ? 12.453 -0.766 -15.317 1.00 97.06 87 PHE A C 1
ATOM 715 O O . PHE A 1 87 ? 13.317 -1.646 -15.271 1.00 97.06 87 PHE A O 1
ATOM 722 N N . PRO A 1 88 ? 12.041 -0.227 -16.479 1.00 97.19 88 PRO A N 1
ATOM 723 C CA . PRO A 1 88 ? 12.628 -0.604 -17.757 1.00 97.19 88 PRO A CA 1
ATOM 724 C C . PRO A 1 88 ? 14.092 -0.167 -17.829 1.00 97.19 88 PRO A C 1
ATOM 726 O O . PRO A 1 88 ? 14.449 0.953 -17.448 1.00 97.19 88 PRO A O 1
ATOM 729 N N . LEU A 1 89 ? 14.942 -1.049 -18.355 1.00 96.69 89 LEU A N 1
ATOM 730 C CA . LEU A 1 89 ? 16.301 -0.668 -18.718 1.00 96.69 89 LEU A CA 1
ATOM 731 C C . LEU A 1 89 ? 16.226 0.433 -19.787 1.00 96.69 89 LEU A C 1
ATOM 733 O O . LEU A 1 89 ? 15.351 0.385 -20.643 1.00 96.69 89 LEU A O 1
ATOM 737 N N . TYR A 1 90 ? 17.110 1.429 -19.701 1.00 96.56 90 TYR A N 1
ATOM 738 C CA . TYR A 1 90 ? 17.108 2.643 -20.539 1.00 96.56 90 TYR A CA 1
ATOM 739 C C . TYR A 1 90 ? 15.974 3.652 -20.264 1.00 96.56 90 TYR A C 1
ATOM 741 O O . TYR A 1 90 ? 15.936 4.720 -20.870 1.00 96.56 90 TYR A O 1
ATOM 749 N N . GLY A 1 91 ? 15.133 3.400 -19.257 1.00 96.06 91 GLY A N 1
ATOM 750 C CA . GLY A 1 91 ? 14.163 4.368 -18.748 1.00 96.06 91 GLY A CA 1
ATOM 751 C C . GLY A 1 91 ? 12.777 4.267 -19.382 1.00 96.06 91 GLY A C 1
ATOM 752 O O . GLY A 1 91 ? 12.514 3.472 -20.279 1.00 96.06 91 GLY A O 1
ATOM 753 N N . GLN A 1 92 ? 11.842 5.075 -18.876 1.00 97.00 92 GLN A N 1
ATOM 754 C CA . GLN A 1 92 ? 10.425 4.993 -19.263 1.00 97.00 92 GLN A CA 1
ATOM 755 C C . GLN A 1 92 ? 10.158 5.385 -20.727 1.00 97.00 92 GLN A C 1
ATOM 757 O O . GLN A 1 92 ? 9.099 5.051 -21.253 1.00 97.00 92 GLN A O 1
ATOM 762 N N . GLY A 1 93 ? 11.114 6.044 -21.394 1.00 96.75 93 GLY A N 1
ATOM 763 C CA . GLY A 1 93 ? 11.035 6.403 -22.815 1.00 96.75 93 GLY A CA 1
ATOM 764 C C . GLY A 1 93 ? 11.035 5.203 -23.768 1.00 96.75 93 GLY A C 1
ATOM 765 O O . GLY A 1 93 ? 10.610 5.346 -24.914 1.00 96.75 93 GLY A O 1
ATOM 766 N N . GLU A 1 94 ? 11.434 4.020 -23.297 1.00 96.81 94 GLU A N 1
ATOM 767 C CA . GLU A 1 94 ? 11.330 2.780 -24.070 1.00 96.81 94 GLU A CA 1
ATOM 768 C C . GLU A 1 94 ? 9.878 2.302 -24.198 1.00 96.81 94 GLU A C 1
ATOM 770 O O . GLU A 1 94 ? 9.526 1.690 -25.201 1.00 96.81 94 GLU A O 1
ATOM 775 N N . LEU A 1 95 ? 8.999 2.619 -23.234 1.00 97.56 95 LEU A N 1
ATOM 776 C CA . LEU A 1 95 ? 7.607 2.159 -23.271 1.00 97.56 95 LEU A CA 1
ATOM 777 C C . LEU A 1 95 ? 6.866 2.692 -24.514 1.00 97.56 95 LEU A C 1
ATOM 779 O O . LEU A 1 95 ? 6.348 1.864 -25.264 1.00 97.56 95 LEU A O 1
ATOM 783 N N . PRO A 1 96 ? 6.850 4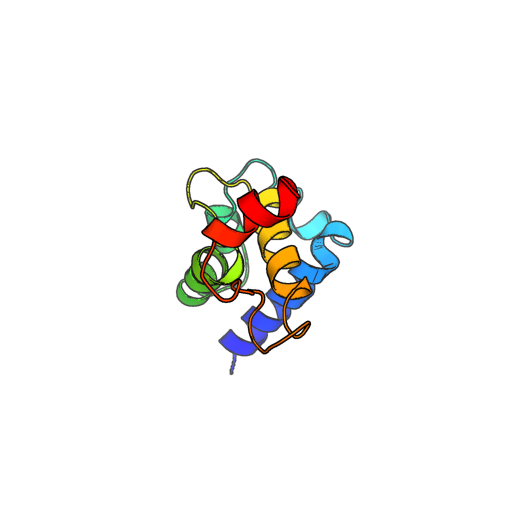.012 -24.814 1.00 97.75 96 PRO A N 1
ATOM 784 C CA . PRO A 1 96 ? 6.254 4.509 -26.056 1.00 97.75 96 PRO A CA 1
ATOM 785 C C . PRO A 1 96 ? 6.891 3.920 -27.319 1.00 97.75 96 PRO A C 1
ATOM 787 O O . PRO A 1 96 ? 6.174 3.575 -28.252 1.00 97.75 96 PRO A O 1
ATOM 790 N N . GLN A 1 97 ? 8.221 3.768 -27.350 1.00 97.19 97 GLN A N 1
ATOM 791 C CA . GLN A 1 97 ? 8.924 3.203 -28.507 1.00 97.19 97 GLN A CA 1
ATOM 792 C C . GLN A 1 97 ? 8.504 1.751 -28.778 1.00 97.19 97 GLN A C 1
ATOM 794 O O . GLN A 1 97 ? 8.260 1.394 -29.930 1.00 97.19 97 GLN A O 1
ATOM 799 N N . CYS A 1 98 ? 8.355 0.933 -27.729 1.00 97.50 98 CYS A N 1
ATOM 800 C CA . CYS A 1 98 ? 7.874 -0.442 -27.843 1.00 97.50 98 CYS A CA 1
ATOM 801 C C . CYS A 1 98 ? 6.428 -0.535 -28.349 1.00 97.50 98 CYS A C 1
ATOM 803 O O . CYS A 1 98 ? 6.127 -1.475 -29.072 1.00 97.50 98 CYS A O 1
ATOM 805 N N . PHE A 1 99 ? 5.546 0.408 -27.995 1.00 97.75 99 PHE A N 1
ATOM 806 C CA . PHE A 1 99 ? 4.167 0.433 -28.510 1.00 97.75 99 PHE A CA 1
ATOM 807 C C . PHE A 1 99 ? 4.072 0.878 -29.978 1.00 97.75 99 PHE A C 1
ATOM 809 O O . PHE A 1 99 ? 3.114 0.514 -30.652 1.00 97.75 99 PHE A O 1
ATOM 816 N N . CYS A 1 100 ? 5.025 1.677 -30.469 1.00 97.19 100 CYS A N 1
ATOM 817 C CA . CYS A 1 100 ? 5.041 2.155 -31.856 1.00 97.19 100 CYS A CA 1
ATOM 818 C C . CYS A 1 100 ? 5.577 1.129 -32.869 1.00 97.19 100 CYS A C 1
ATOM 820 O O . CYS A 1 100 ? 5.348 1.303 -34.066 1.00 97.19 100 CYS A O 1
ATOM 822 N N . ARG A 1 101 ? 6.341 0.130 -32.416 1.00 95.50 101 ARG A N 1
ATOM 823 C CA . ARG A 1 101 ? 6.924 -0.926 -33.256 1.00 95.50 101 ARG A CA 1
ATOM 824 C C . ARG A 1 101 ? 5.912 -2.030 -33.546 1.00 95.50 101 ARG A C 1
ATOM 826 O O . ARG A 1 101 ? 5.928 -2.504 -34.703 1.00 95.50 101 ARG A O 1
#